Protein AF-A0A1H5R906-F1 (afdb_monomer_lite)

pLDDT: mean 80.14, std 13.84, range [38.88, 93.31]

Secondary structure (DSSP, 8-state):
--HHHHHHHHHHHHHHHHHHHHHHHHHHHS---HHHHHHHTTS-HHHHHHHHHHHHSS-HHHHHHHHHSS-S-S-----

Structure (mmCIF, N/CA/C/O backbone):
data_AF-A0A1H5R906-F1
#
_entry.id   AF-A0A1H5R906-F1
#
loop_
_atom_site.group_PDB
_atom_site.id
_atom_site.type_symbol
_atom_site.label_atom_id
_atom_site.label_alt_id
_atom_site.label_comp_id
_atom_site.label_asym_id
_atom_site.label_entity_id
_atom_site.label_seq_id
_atom_site.pdbx_PDB_ins_code
_atom_site.Cartn_x
_atom_site.Cartn_y
_atom_site.Cartn_z
_atom_site.occupancy
_atom_site.B_iso_or_equiv
_atom_site.auth_seq_id
_atom_site.auth_comp_id
_atom_site.auth_asym_id
_atom_site.auth_atom_id
_atom_site.pdbx_PDB_model_num
ATOM 1 N N . MET A 1 1 ? 17.138 11.504 -27.397 1.00 50.78 1 MET A N 1
ATOM 2 C CA . MET A 1 1 ? 16.794 10.137 -26.944 1.00 50.78 1 MET A CA 1
ATOM 3 C C . MET A 1 1 ? 15.540 10.201 -26.070 1.00 50.78 1 MET A C 1
ATOM 5 O O . MET A 1 1 ? 15.641 10.288 -24.857 1.00 50.78 1 MET A O 1
ATOM 9 N N . CYS A 1 2 ? 14.348 10.221 -26.673 1.00 58.44 2 CYS A N 1
ATOM 10 C CA . CYS A 1 2 ? 13.071 10.387 -25.947 1.00 58.44 2 CYS A CA 1
ATOM 11 C C . CYS A 1 2 ? 12.423 9.048 -25.531 1.00 58.44 2 CYS A C 1
ATOM 13 O O . CYS A 1 2 ? 11.390 9.023 -24.865 1.00 58.44 2 CYS A O 1
ATOM 15 N N . LEU A 1 3 ? 13.044 7.924 -25.905 1.00 62.66 3 LEU A N 1
ATOM 16 C CA . LEU A 1 3 ? 12.565 6.573 -25.598 1.00 62.66 3 LEU A CA 1
ATOM 17 C C . LEU A 1 3 ? 12.732 6.209 -24.109 1.00 62.66 3 LEU A C 1
ATOM 19 O O . LEU A 1 3 ? 11.944 5.435 -23.578 1.00 62.66 3 LEU A O 1
ATOM 23 N N . GLY A 1 4 ? 13.696 6.815 -23.405 1.00 68.50 4 GLY A N 1
ATOM 24 C CA . GLY A 1 4 ? 13.909 6.563 -21.972 1.00 68.50 4 GLY A CA 1
ATOM 25 C C . GLY A 1 4 ? 12.813 7.152 -21.077 1.00 68.50 4 GLY A C 1
ATOM 26 O O . GLY A 1 4 ? 12.356 6.496 -20.146 1.00 68.50 4 GLY A O 1
ATOM 27 N N . LEU A 1 5 ? 12.329 8.357 -21.402 1.00 74.62 5 LEU A N 1
ATOM 28 C CA . LEU A 1 5 ? 11.269 9.034 -20.641 1.00 74.62 5 LEU A CA 1
ATOM 29 C C . LEU A 1 5 ? 9.929 8.295 -20.740 1.00 74.62 5 LEU A C 1
ATOM 31 O O . LEU A 1 5 ? 9.208 8.182 -19.754 1.00 74.62 5 LEU A O 1
ATOM 35 N N . THR A 1 6 ? 9.605 7.750 -21.915 1.00 80.38 6 THR A N 1
ATOM 36 C CA . THR A 1 6 ? 8.362 6.991 -22.118 1.00 80.38 6 THR A CA 1
ATOM 37 C C . THR A 1 6 ? 8.404 5.624 -21.436 1.00 80.38 6 THR A C 1
ATOM 39 O O . THR A 1 6 ? 7.399 5.210 -20.860 1.00 80.38 6 THR A O 1
ATOM 42 N N . ALA A 1 7 ? 9.553 4.941 -21.433 1.00 81.19 7 ALA A N 1
ATOM 43 C CA . ALA A 1 7 ? 9.734 3.693 -20.693 1.00 81.19 7 ALA A CA 1
ATOM 44 C C . ALA A 1 7 ? 9.627 3.906 -19.172 1.00 81.19 7 ALA A C 1
ATOM 46 O O . ALA A 1 7 ? 8.836 3.223 -18.520 1.00 81.19 7 ALA A O 1
ATOM 47 N N . ALA A 1 8 ? 10.330 4.906 -18.631 1.00 82.06 8 ALA A N 1
ATOM 48 C CA . ALA A 1 8 ? 10.275 5.251 -17.210 1.00 82.06 8 ALA A CA 1
ATOM 49 C C . ALA A 1 8 ? 8.862 5.676 -16.770 1.00 82.06 8 ALA A C 1
ATOM 51 O O . ALA A 1 8 ? 8.372 5.238 -15.731 1.00 82.06 8 ALA A O 1
ATOM 52 N N . ALA A 1 9 ? 8.158 6.465 -17.590 1.00 83.44 9 ALA A N 1
ATOM 53 C CA . ALA A 1 9 ? 6.773 6.834 -17.315 1.00 83.44 9 ALA A CA 1
ATOM 54 C C . ALA A 1 9 ? 5.849 5.605 -17.287 1.00 83.44 9 ALA A C 1
ATOM 56 O O . ALA A 1 9 ? 5.024 5.479 -16.387 1.00 83.44 9 ALA A O 1
ATOM 57 N N . ARG A 1 10 ? 5.994 4.663 -18.231 1.00 87.06 10 ARG A N 1
ATOM 58 C CA . ARG A 1 10 ? 5.195 3.422 -18.255 1.00 87.06 10 ARG A CA 1
ATOM 59 C C . ARG A 1 10 ? 5.430 2.561 -17.019 1.00 87.06 10 ARG A C 1
ATOM 61 O O . ARG A 1 10 ? 4.472 1.986 -16.509 1.00 87.06 10 ARG A O 1
ATOM 68 N N . GLU A 1 11 ? 6.668 2.465 -16.551 1.00 86.88 11 GLU A N 1
ATOM 69 C CA . GLU A 1 11 ? 6.998 1.747 -15.320 1.00 86.88 11 GLU A CA 1
ATOM 70 C C . GLU A 1 11 ? 6.369 2.418 -14.096 1.00 86.88 11 GLU A C 1
ATOM 72 O O . GLU A 1 11 ? 5.682 1.759 -13.318 1.00 86.88 11 GLU A O 1
ATOM 77 N N . HIS A 1 12 ? 6.470 3.746 -14.008 1.00 86.62 12 HIS A N 1
ATOM 78 C CA . HIS A 1 12 ? 5.825 4.517 -12.952 1.00 86.62 12 HIS A CA 1
ATOM 79 C C . HIS A 1 12 ? 4.295 4.360 -12.951 1.00 86.62 12 HIS A C 1
ATOM 81 O O . HIS A 1 12 ? 3.688 4.132 -11.907 1.00 86.62 12 HIS A O 1
ATOM 87 N N . PHE A 1 13 ? 3.646 4.410 -14.119 1.00 89.19 13 PHE A N 1
ATOM 88 C CA . PHE A 1 13 ? 2.201 4.187 -14.217 1.00 89.19 13 PHE A CA 1
ATOM 89 C C . PHE A 1 13 ? 1.801 2.765 -13.817 1.00 89.19 13 PHE A C 1
ATOM 91 O O . PHE A 1 13 ? 0.798 2.589 -13.125 1.00 89.19 13 PHE A O 1
ATOM 98 N N . ARG A 1 14 ? 2.575 1.746 -14.215 1.00 89.06 14 ARG A N 1
ATOM 99 C CA . ARG A 1 14 ? 2.340 0.354 -13.793 1.00 89.06 14 ARG A CA 1
ATOM 100 C C . ARG A 1 14 ? 2.413 0.225 -12.280 1.00 89.06 14 ARG A C 1
ATOM 102 O O . ARG A 1 14 ? 1.525 -0.366 -11.675 1.00 89.06 14 ARG A O 1
ATOM 109 N N . GLU A 1 15 ? 3.423 0.827 -11.676 1.00 89.81 15 GLU A N 1
ATOM 110 C CA . GLU A 1 15 ? 3.586 0.840 -10.232 1.00 89.81 15 GLU A CA 1
ATOM 111 C C . GLU A 1 15 ? 2.416 1.530 -9.518 1.00 89.81 15 GLU A C 1
ATOM 113 O O . GLU A 1 15 ? 1.868 0.972 -8.571 1.00 89.81 15 GLU A O 1
ATOM 118 N N . LEU A 1 16 ? 1.954 2.689 -9.996 1.00 89.81 16 LEU A N 1
ATOM 119 C CA . LEU A 1 16 ? 0.779 3.356 -9.423 1.00 89.81 16 LEU A CA 1
ATOM 120 C C . LEU A 1 16 ? -0.488 2.489 -9.511 1.00 89.81 16 LEU A C 1
ATOM 122 O O . LEU A 1 16 ? -1.288 2.466 -8.573 1.00 89.81 16 LEU A O 1
ATOM 126 N N . VAL A 1 17 ? -0.669 1.747 -10.609 1.00 92.94 17 VAL A N 1
ATOM 127 C CA . VAL A 1 17 ? -1.781 0.793 -10.758 1.00 92.94 17 VAL A CA 1
ATOM 128 C C . VAL A 1 17 ? -1.671 -0.341 -9.736 1.00 92.94 17 VAL A C 1
ATOM 130 O O . VAL A 1 17 ? -2.677 -0.691 -9.115 1.00 92.94 17 VAL A O 1
ATOM 133 N N . LEU A 1 18 ? -0.472 -0.888 -9.518 1.00 90.62 18 LEU A N 1
ATOM 134 C CA . LEU A 1 18 ? -0.233 -1.921 -8.505 1.00 90.62 18 LEU A CA 1
ATOM 135 C C . LEU A 1 18 ? -0.517 -1.395 -7.093 1.00 90.62 18 LEU A C 1
ATOM 137 O O . LEU A 1 18 ? -1.282 -2.009 -6.352 1.00 90.62 18 LEU A O 1
ATOM 141 N N . LEU A 1 19 ? -0.010 -0.210 -6.745 1.00 90.00 19 LEU A N 1
ATOM 142 C CA . LEU A 1 19 ? -0.269 0.427 -5.450 1.00 90.00 19 LEU A CA 1
ATOM 143 C C . LEU A 1 19 ? -1.765 0.689 -5.219 1.00 90.00 19 LEU A C 1
ATOM 145 O O . LEU A 1 19 ? -2.269 0.502 -4.108 1.00 90.00 19 LEU A O 1
ATOM 149 N N . ARG A 1 20 ? -2.506 1.057 -6.273 1.00 91.12 20 ARG A N 1
ATOM 150 C CA . ARG A 1 20 ? -3.961 1.234 -6.199 1.00 91.12 20 ARG A CA 1
ATOM 151 C C . ARG A 1 20 ? -4.687 -0.082 -5.927 1.00 91.12 20 ARG A C 1
ATOM 153 O O . ARG A 1 20 ? -5.624 -0.075 -5.130 1.00 91.12 20 ARG A O 1
ATOM 160 N N . ARG A 1 21 ? -4.265 -1.185 -6.556 1.00 89.56 21 ARG A N 1
ATOM 161 C CA . ARG A 1 21 ? -4.818 -2.528 -6.304 1.00 89.56 21 ARG A CA 1
ATOM 162 C C . ARG A 1 21 ? -4.547 -2.980 -4.876 1.00 89.56 21 ARG A C 1
ATOM 164 O O . ARG A 1 21 ? -5.469 -3.428 -4.207 1.00 89.56 21 ARG A O 1
ATOM 171 N N . VAL A 1 22 ? -3.325 -2.775 -4.387 1.00 89.12 22 VAL A N 1
ATOM 172 C CA . VAL A 1 22 ? -2.945 -3.065 -2.996 1.00 89.12 22 VAL A CA 1
ATOM 173 C C . VAL A 1 22 ? -3.846 -2.310 -2.017 1.00 89.12 22 VAL A C 1
ATOM 175 O O . VAL A 1 22 ? -4.381 -2.901 -1.083 1.00 89.12 22 VAL A O 1
ATOM 178 N N . ARG A 1 23 ? -4.080 -1.013 -2.252 1.00 88.06 23 ARG A N 1
ATOM 179 C CA . ARG A 1 23 ? -4.960 -0.195 -1.405 1.00 88.06 23 ARG A CA 1
ATOM 180 C C . ARG A 1 23 ? -6.411 -0.674 -1.422 1.00 88.06 23 ARG A C 1
ATOM 182 O O . ARG A 1 23 ? -7.046 -0.726 -0.375 1.00 88.06 23 ARG A O 1
ATOM 189 N N . ASP A 1 24 ? -6.934 -0.985 -2.605 1.00 88.62 24 ASP A N 1
ATOM 190 C CA . ASP A 1 24 ? -8.298 -1.494 -2.775 1.00 88.62 24 ASP A CA 1
ATOM 191 C C . ASP A 1 24 ? -8.488 -2.833 -2.051 1.00 88.62 24 ASP A C 1
ATOM 193 O O . ASP A 1 24 ? -9.449 -3.014 -1.307 1.00 88.62 24 ASP A O 1
ATOM 197 N N . ARG A 1 25 ? -7.499 -3.717 -2.172 1.00 86.44 25 ARG A N 1
ATOM 198 C CA . ARG A 1 25 ? -7.462 -5.011 -1.502 1.00 86.44 25 ARG A CA 1
ATOM 199 C C . ARG A 1 25 ? -7.443 -4.879 0.023 1.00 86.44 25 ARG A C 1
ATOM 201 O O . ARG A 1 25 ? -8.268 -5.486 0.697 1.00 86.44 25 ARG A O 1
ATOM 208 N N . ILE A 1 26 ? -6.592 -4.001 0.562 1.00 86.06 26 ILE A N 1
ATOM 209 C CA . ILE A 1 26 ? -6.588 -3.659 1.995 1.00 86.06 26 ILE A CA 1
ATOM 210 C C . ILE A 1 26 ? -7.953 -3.108 2.440 1.00 86.06 26 ILE A C 1
ATOM 212 O O . ILE A 1 26 ? -8.445 -3.480 3.504 1.00 86.06 26 ILE A O 1
ATOM 216 N N . GLY A 1 27 ? -8.563 -2.241 1.628 1.00 83.25 27 GLY A N 1
ATOM 217 C CA . GLY A 1 27 ? -9.873 -1.653 1.902 1.00 83.25 27 GLY A CA 1
ATOM 218 C C . GLY A 1 27 ? -11.010 -2.675 1.961 1.00 83.25 27 GLY A C 1
ATOM 219 O O . GLY A 1 27 ? -11.948 -2.490 2.729 1.00 83.25 27 GLY A O 1
ATOM 220 N N . ARG A 1 28 ? -10.927 -3.749 1.167 1.00 84.94 28 ARG A N 1
ATOM 221 C CA . ARG A 1 28 ? -11.947 -4.807 1.115 1.00 84.94 28 ARG A CA 1
ATOM 222 C C . ARG A 1 28 ? -11.737 -5.910 2.144 1.00 84.94 28 ARG A C 1
ATOM 224 O O . ARG A 1 28 ? -12.705 -6.360 2.743 1.00 84.94 28 ARG A O 1
ATOM 231 N N . GLU A 1 29 ? -10.502 -6.365 2.325 1.00 81.06 29 GLU A N 1
ATOM 232 C CA . GLU A 1 29 ? -10.208 -7.554 3.134 1.00 81.06 29 GLU A CA 1
ATOM 233 C C . GLU A 1 29 ? -9.858 -7.214 4.590 1.00 81.06 29 GLU A C 1
ATOM 235 O O . GLU A 1 29 ? -9.923 -8.085 5.453 1.00 81.06 29 GLU A O 1
ATOM 240 N N . GLY A 1 30 ? -9.501 -5.961 4.900 1.00 67.19 30 GLY A N 1
ATOM 241 C CA . GLY A 1 30 ? -9.238 -5.478 6.260 1.00 67.19 30 GLY A CA 1
ATOM 242 C C . GLY A 1 30 ? -7.944 -6.010 6.889 1.00 67.19 30 GLY A C 1
ATOM 243 O O . GLY A 1 30 ? -7.227 -5.248 7.538 1.00 67.19 30 GLY A O 1
ATOM 244 N N . THR A 1 31 ? -7.587 -7.280 6.682 1.00 67.19 31 THR A N 1
ATOM 245 C CA . THR A 1 31 ? -6.352 -7.915 7.157 1.00 67.19 31 THR A CA 1
ATOM 246 C C . THR A 1 31 ? -5.615 -8.582 6.002 1.00 67.19 31 THR A C 1
ATOM 248 O O . THR A 1 31 ? -5.984 -9.678 5.589 1.00 67.19 31 THR A O 1
ATOM 251 N N . VAL A 1 32 ? -4.570 -7.940 5.474 1.00 75.00 32 VAL A N 1
ATOM 252 C CA . VAL A 1 32 ? -3.792 -8.517 4.368 1.00 75.00 32 VAL A CA 1
ATOM 253 C C . VAL A 1 32 ? -2.325 -8.617 4.749 1.00 75.00 32 VAL A C 1
ATOM 255 O O . VAL A 1 32 ? -1.727 -7.654 5.244 1.00 75.00 32 VAL A O 1
ATOM 258 N N . ASP A 1 33 ? -1.768 -9.801 4.509 1.00 84.31 33 ASP A N 1
ATOM 259 C CA . ASP A 1 33 ? -0.353 -10.090 4.663 1.00 84.31 33 ASP A CA 1
ATOM 260 C C . ASP A 1 33 ? 0.475 -9.258 3.668 1.00 84.31 33 ASP A C 1
ATOM 262 O O . ASP A 1 33 ? 0.214 -9.240 2.460 1.00 84.31 33 ASP A O 1
ATOM 266 N N . LEU A 1 34 ? 1.449 -8.507 4.188 1.00 82.88 34 LEU A N 1
ATOM 267 C CA . LEU A 1 34 ? 2.237 -7.583 3.371 1.00 82.88 34 LEU A CA 1
ATOM 268 C C . LEU A 1 34 ? 3.150 -8.317 2.387 1.00 82.88 34 LEU A C 1
ATOM 270 O O . LEU A 1 34 ? 3.422 -7.779 1.317 1.00 82.88 34 LEU A O 1
ATOM 274 N N . ASP A 1 35 ? 3.584 -9.531 2.723 1.00 88.25 35 ASP A N 1
ATOM 275 C CA . ASP A 1 35 ? 4.420 -10.360 1.861 1.00 88.25 35 ASP A CA 1
ATOM 276 C C . ASP A 1 35 ? 3.603 -10.914 0.686 1.00 88.25 35 ASP A C 1
ATOM 278 O O . ASP A 1 35 ? 4.051 -10.879 -0.461 1.00 88.25 35 ASP A O 1
ATOM 282 N N . ALA A 1 36 ? 2.348 -11.305 0.930 1.00 88.00 36 ALA A N 1
ATOM 283 C CA . ALA A 1 36 ? 1.410 -11.675 -0.129 1.00 88.00 36 ALA A CA 1
ATOM 284 C C . ALA A 1 36 ? 1.123 -10.509 -1.096 1.00 88.00 36 ALA A C 1
ATOM 286 O O . ALA A 1 36 ? 1.127 -10.702 -2.312 1.00 88.00 36 ALA A O 1
ATOM 287 N N . LEU A 1 37 ? 0.925 -9.289 -0.579 1.00 86.25 37 LEU A N 1
ATOM 288 C CA . LEU A 1 37 ? 0.741 -8.088 -1.409 1.00 86.25 37 LEU A CA 1
ATOM 289 C C . LEU A 1 37 ? 1.991 -7.742 -2.215 1.00 86.25 37 LEU A C 1
ATOM 291 O O . LEU A 1 37 ? 1.891 -7.322 -3.367 1.00 86.25 37 LEU A O 1
ATOM 295 N N . ALA A 1 38 ? 3.163 -7.904 -1.609 1.00 89.81 38 ALA A N 1
ATOM 296 C CA . ALA A 1 38 ? 4.429 -7.642 -2.264 1.00 89.81 38 ALA A CA 1
ATOM 297 C C . ALA A 1 38 ? 4.659 -8.639 -3.405 1.00 89.81 38 ALA A C 1
ATOM 299 O O . ALA A 1 38 ? 4.949 -8.223 -4.525 1.00 89.81 38 ALA A O 1
ATOM 300 N N . ARG A 1 39 ? 4.405 -9.933 -3.169 1.00 88.31 39 ARG A N 1
ATOM 301 C CA . ARG A 1 39 ? 4.458 -10.966 -4.211 1.00 88.31 39 ARG A CA 1
ATOM 302 C C . ARG A 1 39 ? 3.485 -10.707 -5.358 1.00 88.31 39 ARG A C 1
ATOM 304 O O . ARG A 1 39 ? 3.896 -10.815 -6.508 1.00 88.31 39 ARG A O 1
ATOM 311 N N . ASP A 1 40 ? 2.241 -10.326 -5.066 1.00 86.44 40 ASP A N 1
ATOM 312 C CA . ASP A 1 40 ? 1.244 -9.981 -6.094 1.00 86.44 40 ASP A CA 1
ATOM 313 C C . ASP A 1 40 ? 1.689 -8.780 -6.948 1.00 86.44 40 ASP A C 1
ATOM 315 O O . ASP A 1 40 ? 1.513 -8.760 -8.166 1.00 86.44 40 ASP A O 1
ATOM 319 N N . ALA A 1 41 ? 2.352 -7.805 -6.320 1.00 86.19 41 ALA A N 1
ATOM 320 C CA . ALA A 1 41 ? 2.931 -6.649 -6.996 1.00 86.19 41 ALA A CA 1
ATOM 321 C C . ALA A 1 41 ? 4.301 -6.920 -7.654 1.00 86.19 41 ALA A C 1
ATOM 323 O O . ALA A 1 41 ? 4.843 -6.024 -8.299 1.00 86.19 41 ALA A O 1
ATOM 324 N N . GLY A 1 42 ? 4.882 -8.116 -7.497 1.00 88.56 42 GLY A N 1
ATOM 325 C CA . GLY A 1 42 ? 6.238 -8.427 -7.965 1.00 88.56 42 GLY A CA 1
ATOM 326 C C . GLY A 1 42 ? 7.338 -7.622 -7.256 1.00 88.56 42 GLY A C 1
ATOM 327 O O . GLY A 1 42 ? 8.394 -7.373 -7.831 1.00 88.56 42 GLY A O 1
ATOM 328 N N . MET A 1 43 ? 7.085 -7.179 -6.026 1.00 89.12 43 MET A N 1
ATOM 329 C CA . MET A 1 43 ? 7.971 -6.348 -5.212 1.00 89.12 43 MET A CA 1
AT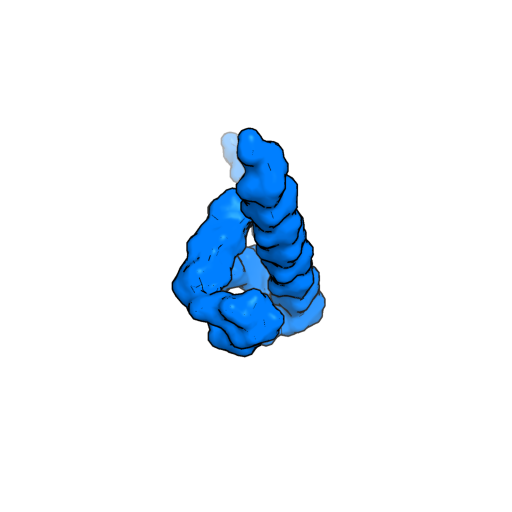OM 330 C C . MET A 1 43 ? 8.402 -7.081 -3.942 1.00 89.12 43 MET A C 1
ATOM 332 O O . MET A 1 43 ? 7.778 -8.048 -3.513 1.00 89.12 43 MET A O 1
ATOM 336 N N . THR A 1 44 ? 9.458 -6.590 -3.295 1.00 93.31 44 THR A N 1
ATOM 337 C CA . THR A 1 44 ? 9.743 -6.961 -1.904 1.00 93.31 44 THR A CA 1
ATOM 338 C C . THR A 1 44 ? 8.829 -6.181 -0.960 1.00 93.31 44 THR A C 1
ATOM 340 O O . THR A 1 44 ? 8.374 -5.078 -1.276 1.00 93.31 44 THR A O 1
ATOM 343 N N . THR A 1 45 ? 8.579 -6.728 0.228 1.00 90.69 45 THR A N 1
ATOM 344 C CA . THR A 1 45 ? 7.739 -6.100 1.261 1.00 90.69 45 THR A CA 1
ATOM 345 C C . THR A 1 45 ? 8.239 -4.712 1.666 1.00 90.69 45 THR A C 1
ATOM 347 O O . THR A 1 45 ? 7.448 -3.785 1.865 1.00 90.69 45 THR A O 1
ATOM 350 N N . GLU A 1 46 ? 9.559 -4.542 1.735 1.00 90.56 46 GLU A N 1
ATOM 351 C CA . GLU A 1 46 ? 10.196 -3.257 2.022 1.00 90.56 46 GLU A CA 1
ATOM 352 C C . GLU A 1 46 ? 9.961 -2.246 0.891 1.00 90.56 46 GLU A C 1
ATOM 354 O O . GLU A 1 46 ? 9.538 -1.116 1.150 1.00 90.56 46 GLU A O 1
ATOM 359 N N . HIS A 1 47 ? 10.136 -2.669 -0.367 1.00 91.06 47 HIS A N 1
ATOM 360 C CA . HIS A 1 47 ? 9.911 -1.812 -1.527 1.00 91.06 47 HIS A CA 1
ATOM 361 C C . HIS A 1 47 ? 8.441 -1.376 -1.608 1.00 91.06 47 HIS A C 1
ATOM 363 O O . HIS A 1 47 ? 8.157 -0.181 -1.716 1.00 91.06 47 HIS A O 1
ATOM 369 N N . LEU A 1 48 ? 7.503 -2.310 -1.435 1.00 89.81 48 LEU A N 1
ATOM 370 C CA . LEU A 1 48 ? 6.075 -2.010 -1.384 1.00 89.81 48 LEU A CA 1
ATOM 371 C C . LEU A 1 48 ? 5.756 -0.992 -0.281 1.00 89.81 48 LEU A C 1
ATOM 373 O O . LEU A 1 48 ? 5.077 0.003 -0.530 1.00 89.81 48 LEU A O 1
ATOM 377 N N . THR A 1 49 ? 6.267 -1.212 0.932 1.00 90.31 49 THR A N 1
ATOM 378 C CA . THR A 1 49 ? 6.032 -0.322 2.079 1.00 90.31 49 THR A CA 1
ATOM 379 C C . THR A 1 49 ? 6.551 1.085 1.807 1.00 90.31 49 THR A C 1
ATOM 381 O O . THR A 1 49 ? 5.856 2.070 2.080 1.00 90.31 49 THR A O 1
ATOM 384 N N . HIS A 1 50 ? 7.747 1.189 1.228 1.00 91.50 50 HIS A N 1
ATOM 385 C CA . HIS A 1 50 ? 8.355 2.465 0.887 1.00 91.50 50 HIS A CA 1
ATOM 386 C C . HIS A 1 50 ? 7.559 3.208 -0.197 1.00 91.50 50 HIS A C 1
ATOM 388 O O . HIS A 1 50 ? 7.207 4.375 -0.004 1.00 91.50 50 HIS A O 1
ATOM 394 N N . ARG A 1 51 ? 7.199 2.539 -1.304 1.00 91.81 51 ARG A N 1
ATOM 395 C CA . ARG A 1 51 ? 6.422 3.145 -2.404 1.00 91.81 51 ARG A CA 1
ATOM 396 C C . ARG A 1 51 ? 5.006 3.513 -1.978 1.00 91.81 51 ARG A C 1
ATOM 398 O O . ARG A 1 51 ? 4.526 4.587 -2.330 1.00 91.81 51 ARG A O 1
ATOM 405 N N . PHE A 1 52 ? 4.362 2.682 -1.164 1.00 90.62 52 PHE A N 1
ATOM 406 C CA . PHE A 1 52 ? 3.033 2.970 -0.632 1.00 90.62 52 PHE A CA 1
ATOM 407 C C . PHE A 1 52 ? 3.049 4.208 0.274 1.00 90.62 52 PHE A C 1
ATOM 409 O O . PHE A 1 52 ? 2.188 5.075 0.134 1.00 90.62 52 PHE A O 1
ATOM 416 N N . ARG A 1 53 ? 4.067 4.353 1.137 1.00 90.88 53 ARG A N 1
ATOM 417 C CA . ARG A 1 53 ? 4.244 5.563 1.956 1.00 90.88 53 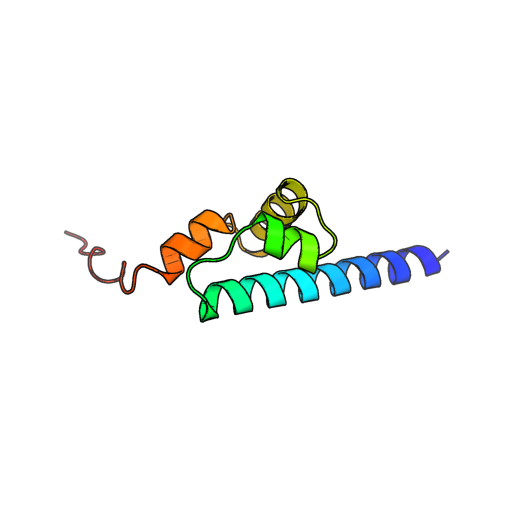ARG A CA 1
ATOM 418 C C . ARG A 1 53 ? 4.474 6.806 1.101 1.00 90.88 53 ARG A C 1
ATOM 420 O O . ARG A 1 53 ? 3.893 7.843 1.396 1.00 90.88 53 ARG A O 1
ATOM 427 N N . LEU A 1 54 ? 5.282 6.710 0.045 1.00 90.19 54 LEU A N 1
ATOM 428 C CA . LEU A 1 54 ? 5.510 7.830 -0.873 1.00 90.19 54 LEU A CA 1
ATOM 429 C C . LEU A 1 54 ? 4.234 8.238 -1.628 1.00 90.19 54 LEU A C 1
ATOM 431 O O . LEU A 1 54 ? 4.026 9.423 -1.858 1.00 90.19 54 LEU A O 1
ATOM 435 N N . ALA A 1 55 ? 3.375 7.280 -1.988 1.00 89.75 55 ALA A N 1
ATOM 436 C CA . ALA A 1 55 ? 2.143 7.547 -2.733 1.00 89.75 55 ALA A CA 1
ATOM 437 C C . ALA A 1 55 ? 0.965 8.012 -1.855 1.00 89.75 55 ALA A C 1
ATOM 439 O O . ALA A 1 55 ? 0.143 8.805 -2.311 1.00 89.75 55 ALA A O 1
ATOM 440 N N . TYR A 1 56 ? 0.852 7.511 -0.620 1.00 86.38 56 TYR A N 1
ATOM 441 C CA . TYR A 1 56 ? -0.326 7.713 0.241 1.00 86.38 56 TYR A CA 1
ATOM 442 C C . TYR A 1 56 ? -0.025 8.375 1.592 1.00 86.38 56 TYR A C 1
ATOM 444 O O . TYR A 1 56 ? -0.931 8.534 2.407 1.00 86.38 56 TYR A O 1
ATOM 452 N N . GLY A 1 57 ? 1.230 8.738 1.863 1.00 88.12 57 GLY A N 1
ATOM 453 C CA . GLY A 1 57 ? 1.652 9.433 3.085 1.00 88.12 57 GLY A CA 1
ATOM 454 C C . GLY A 1 57 ? 1.736 8.559 4.342 1.00 88.12 57 GLY A C 1
ATOM 455 O O . GLY A 1 57 ? 2.250 9.006 5.362 1.00 88.12 57 GLY A O 1
ATOM 456 N N . GLN A 1 58 ? 1.287 7.304 4.290 1.00 87.75 58 GLN A N 1
ATOM 457 C CA . GLN A 1 58 ? 1.308 6.367 5.418 1.00 87.75 58 GLN A CA 1
ATOM 458 C C . GLN A 1 58 ? 1.725 4.967 4.973 1.00 87.75 58 GLN A C 1
ATOM 460 O O . GLN A 1 58 ? 1.595 4.628 3.802 1.00 87.75 58 GLN A O 1
ATOM 465 N N . SER A 1 59 ? 2.235 4.145 5.893 1.00 86.81 59 SER A N 1
ATOM 466 C CA . SER A 1 59 ? 2.591 2.757 5.580 1.00 86.81 59 SER A CA 1
ATOM 467 C C . SER A 1 59 ? 1.337 1.886 5.379 1.00 86.81 59 SER A C 1
ATOM 469 O O . SER A 1 59 ? 0.286 2.190 5.950 1.00 86.81 59 SER A O 1
ATOM 471 N N . PRO A 1 60 ? 1.427 0.765 4.637 1.00 85.75 60 PRO A N 1
ATOM 472 C CA . PRO A 1 60 ? 0.307 -0.164 4.468 1.00 85.75 60 PRO A CA 1
ATOM 473 C C . PRO A 1 60 ? -0.278 -0.666 5.797 1.00 85.75 60 PRO A C 1
ATOM 475 O O . PRO A 1 60 ? -1.489 -0.811 5.928 1.00 85.75 60 PRO A O 1
ATOM 478 N N . HIS A 1 61 ? 0.568 -0.897 6.807 1.00 83.88 61 HIS A N 1
ATOM 479 C CA . HIS A 1 61 ? 0.133 -1.326 8.139 1.00 83.88 61 HIS A CA 1
ATOM 480 C C . HIS A 1 61 ? -0.639 -0.225 8.890 1.00 83.88 61 HIS A C 1
ATOM 482 O O . HIS A 1 61 ? -1.668 -0.500 9.508 1.00 83.88 61 HIS A O 1
ATOM 488 N N . ALA A 1 62 ? -0.183 1.032 8.813 1.00 83.69 62 ALA A N 1
ATOM 489 C CA . ALA A 1 62 ? -0.919 2.169 9.373 1.00 83.69 62 ALA A CA 1
ATOM 490 C C . ALA A 1 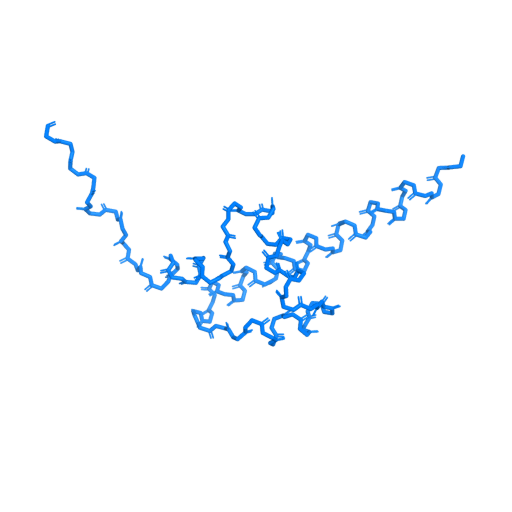62 ? -2.269 2.366 8.660 1.00 83.69 62 ALA A C 1
ATOM 492 O O . ALA A 1 62 ? -3.287 2.561 9.321 1.00 83.69 62 ALA A O 1
ATOM 493 N N . TYR A 1 63 ? -2.291 2.192 7.334 1.00 85.31 63 TYR A N 1
ATOM 494 C CA . TYR A 1 63 ? -3.512 2.248 6.531 1.00 85.31 63 TYR A CA 1
ATOM 495 C C . TYR A 1 63 ? -4.512 1.148 6.916 1.00 85.31 63 TYR A C 1
ATOM 497 O O . TYR A 1 63 ? -5.684 1.441 7.13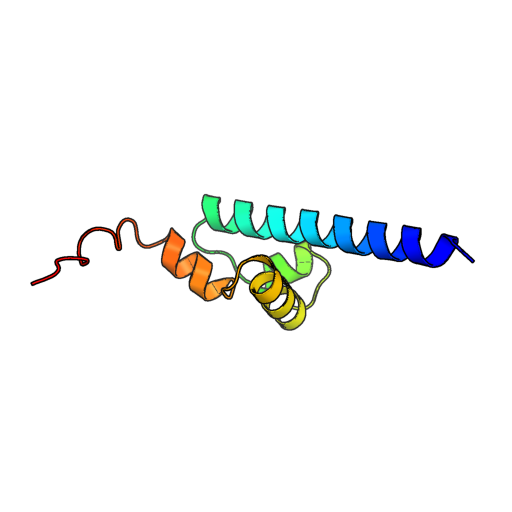0 1.00 85.31 63 TYR A O 1
ATOM 505 N N . GLN A 1 64 ? -4.056 -0.103 7.087 1.00 84.75 64 GLN A N 1
ATOM 506 C CA . GLN A 1 64 ? -4.895 -1.203 7.590 1.00 84.75 64 GLN A CA 1
ATOM 507 C C . GLN A 1 64 ? -5.533 -0.849 8.936 1.00 84.75 64 GLN A C 1
ATOM 509 O O . GLN A 1 64 ? -6.730 -1.046 9.122 1.00 84.75 64 GLN A O 1
ATOM 514 N N . ARG A 1 65 ? -4.753 -0.292 9.870 1.00 84.00 65 ARG A N 1
ATOM 515 C CA . ARG A 1 65 ? -5.263 0.126 11.182 1.00 84.00 65 ARG A CA 1
ATOM 516 C C . ARG A 1 65 ? -6.340 1.212 11.057 1.00 84.00 65 ARG A C 1
ATOM 518 O O . ARG A 1 65 ? -7.349 1.135 11.757 1.00 84.00 65 ARG A O 1
ATOM 525 N N . ALA A 1 66 ? -6.144 2.177 10.157 1.00 83.44 66 ALA A N 1
ATOM 526 C CA . ALA A 1 66 ? -7.104 3.246 9.894 1.00 83.44 66 ALA A CA 1
ATOM 527 C C . ALA A 1 66 ? -8.404 2.723 9.258 1.00 83.44 66 ALA A C 1
ATOM 529 O O . ALA A 1 66 ? -9.482 3.152 9.645 1.00 83.44 66 ALA A O 1
ATOM 530 N N . VAL A 1 67 ? -8.317 1.759 8.334 1.00 81.00 67 VAL A N 1
ATOM 531 C CA . VAL A 1 67 ? -9.491 1.126 7.705 1.00 81.00 67 VAL A CA 1
ATOM 532 C C . VAL A 1 67 ? -10.256 0.236 8.690 1.00 81.00 67 VAL A C 1
ATOM 534 O O . VAL A 1 67 ? -11.482 0.229 8.685 1.00 81.00 67 VAL A O 1
ATOM 537 N N . ARG A 1 68 ? -9.553 -0.512 9.551 1.00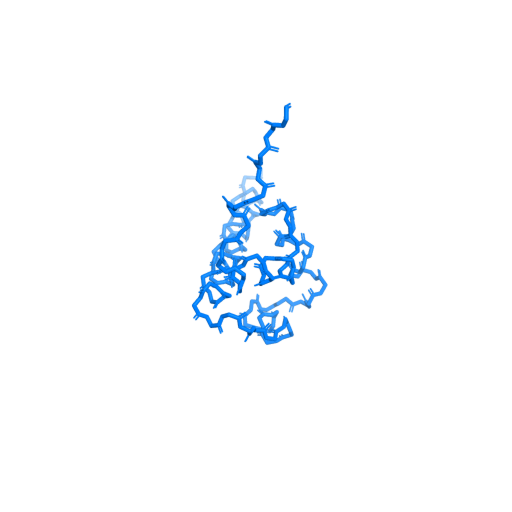 74.62 68 ARG A N 1
ATOM 538 C CA . ARG A 1 68 ? -10.179 -1.418 10.531 1.00 74.62 68 ARG A CA 1
ATOM 539 C C . ARG A 1 68 ? -10.886 -0.710 11.674 1.00 74.62 68 ARG A C 1
ATOM 541 O O . ARG A 1 68 ? -11.701 -1.340 12.337 1.00 74.62 68 ARG A O 1
ATOM 548 N N . THR A 1 69 ? -10.531 0.538 11.952 1.00 68.06 69 THR A N 1
ATOM 549 C CA . THR A 1 69 ? -11.153 1.309 13.027 1.00 68.06 69 THR A CA 1
ATOM 550 C C . THR A 1 69 ? -12.232 2.194 12.406 1.00 68.06 69 THR A C 1
ATOM 552 O O . THR A 1 69 ? -11.920 3.314 12.000 1.00 68.06 69 THR A O 1
ATOM 555 N N . PRO A 1 70 ? -13.496 1.740 12.277 1.00 58.66 70 PRO A N 1
ATOM 556 C CA . PRO A 1 70 ? -14.570 2.656 11.942 1.00 58.66 70 PRO A CA 1
ATOM 557 C C . PRO A 1 70 ? -14.666 3.692 13.069 1.00 58.66 70 PRO A C 1
ATOM 559 O O . PRO A 1 70 ? -14.877 3.342 14.226 1.00 58.66 70 PRO A O 1
ATOM 562 N N . ALA A 1 71 ? -14.485 4.960 12.701 1.00 61.31 71 ALA A N 1
ATOM 563 C CA . ALA A 1 71 ? -14.511 6.150 13.551 1.00 61.31 71 ALA A CA 1
ATOM 564 C C . ALA A 1 71 ? -13.284 6.384 14.459 1.00 61.31 71 ALA A C 1
ATOM 566 O O . ALA A 1 71 ? -13.248 6.019 15.630 1.00 61.31 71 ALA A O 1
ATOM 567 N N . PHE A 1 72 ? -12.356 7.196 13.944 1.00 51.81 72 PHE A N 1
ATOM 568 C CA . PHE A 1 72 ? -11.640 8.195 14.750 1.00 51.81 72 PHE A CA 1
ATOM 569 C C . PHE A 1 72 ? -12.256 9.597 14.530 1.00 51.81 72 PHE A C 1
ATOM 571 O O . PHE A 1 72 ? -11.558 10.600 14.514 1.00 51.81 72 PHE A O 1
ATOM 578 N N . ASP A 1 73 ? -13.574 9.659 14.304 1.00 53.06 73 ASP A N 1
ATOM 579 C CA . ASP A 1 73 ? -14.351 10.888 14.046 1.00 53.06 73 ASP A CA 1
ATOM 580 C C . ASP A 1 73 ? -15.126 11.372 15.295 1.00 53.06 73 ASP A C 1
ATOM 582 O O . ASP A 1 73 ? -15.933 12.285 15.233 1.00 53.06 73 ASP A O 1
ATOM 586 N N . ARG A 1 74 ? -14.891 10.778 16.476 1.00 53.22 74 ARG A N 1
ATOM 587 C CA . ARG A 1 74 ? -15.572 11.166 17.733 1.00 53.22 74 ARG A CA 1
ATOM 588 C C . ARG A 1 74 ? -14.690 11.850 18.782 1.00 53.22 74 ARG A C 1
ATOM 590 O O . ARG A 1 74 ? -15.178 12.138 19.867 1.00 53.22 74 ARG A O 1
ATOM 597 N N . VAL A 1 75 ? -13.412 12.108 18.490 1.00 50.97 75 VAL A N 1
ATOM 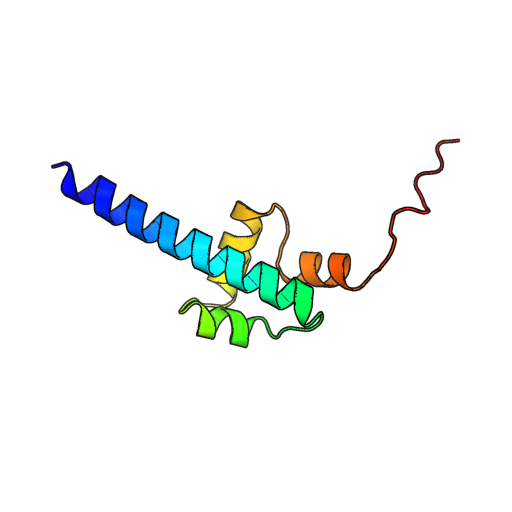598 C CA . VAL A 1 75 ? -12.466 12.726 19.448 1.00 50.97 75 VAL A CA 1
ATOM 599 C C . VAL A 1 75 ? -11.719 13.904 18.813 1.00 50.97 75 VAL A C 1
ATOM 601 O O . VAL A 1 75 ? -10.511 14.058 18.954 1.00 50.97 75 VAL A O 1
ATOM 604 N N . LEU A 1 76 ? -12.448 14.750 18.092 1.00 47.69 76 LEU A N 1
ATOM 605 C CA . LEU A 1 76 ? -12.061 16.144 17.878 1.00 47.69 76 LEU A CA 1
ATOM 606 C C . LEU A 1 76 ? -13.138 17.023 18.526 1.00 47.69 76 LEU A C 1
ATOM 608 O O . LEU A 1 76 ? -13.913 17.682 17.849 1.00 47.69 76 LEU A O 1
ATOM 612 N N . GLU A 1 77 ? -13.196 16.976 19.858 1.00 38.88 77 GLU A N 1
ATOM 613 C CA . GLU A 1 77 ? -13.814 18.013 20.691 1.00 38.88 77 GLU A CA 1
ATOM 614 C C . GLU A 1 77 ? -12.743 19.087 20.959 1.00 38.88 77 GLU A C 1
ATOM 616 O O . GLU A 1 77 ? -11.783 18.801 21.685 1.00 38.88 77 GLU A O 1
ATOM 621 N N . PRO A 1 78 ? -12.845 20.305 20.401 1.00 49.31 78 PRO A N 1
ATOM 622 C CA . PRO A 1 78 ? -12.084 21.441 20.896 1.00 49.31 78 PRO A CA 1
ATOM 623 C C . PRO A 1 78 ? -12.807 22.037 22.114 1.00 49.31 78 PRO A C 1
ATOM 625 O O . PRO A 1 78 ? -13.951 22.478 22.021 1.00 49.31 78 PRO A O 1
ATOM 628 N N . ARG A 1 79 ? -12.129 22.012 23.264 1.00 42.00 79 ARG A N 1
ATOM 629 C CA . ARG A 1 79 ? -12.411 22.904 24.398 1.00 42.00 79 ARG A CA 1
ATOM 630 C C . ARG A 1 79 ? -12.163 24.352 23.997 1.00 42.00 79 ARG A C 1
ATOM 632 O O . ARG A 1 79 ? -11.147 24.584 23.305 1.00 42.00 79 ARG A O 1
#

Sequence (79 aa):
MCLGLTAAAREHFRELVLLRRVRDRIGREGTVDLDALARDAGMTTEHLTHRFRLAYGQSPHAYQRAVRTPAFDRVLEPR

Radius of gyration: 15.89 Å; chains: 1; bounding box: 32×35×51 Å

InterPro domains:
  IPR009057 Homedomain-like superfamily [SSF46689] (19-65)
  IPR018060 AraC-like, DNA binding HTH domain [PS01124] (16-79)

Foldseek 3Di:
DCVVVVVVVVVVVLLVVLLVVLLVCLLPPLDDDLCVSCVVSVHHSVVSQVVNCVVPVHGSVVSSVVSNDDDPPPPPDDD

Organism: NCBI:txid218821